Protein AF-A0A9D1U9L1-F1 (afdb_monomer)

Solvent-accessible surface area (backbone atoms only — not comparable to full-atom values): 10146 Å² total; per-residue (Å²): 138,82,84,81,80,79,80,79,79,72,84,77,74,94,65,61,95,95,60,78,94,85,79,90,82,90,79,92,78,93,72,84,76,50,74,68,56,51,50,52,55,50,48,56,50,50,54,50,52,54,50,50,53,54,51,51,54,53,50,52,52,51,50,54,50,53,50,51,54,49,55,51,51,50,52,50,51,52,52,51,50,47,46,61,72,67,71,62,77,95,72,94,72,67,57,42,81,43,81,41,73,93,78,44,27,38,36,31,26,33,67,53,91,89,48,48,78,75,48,76,45,76,49,51,81,70,70,67,50,72,58,93,83,60,76,77,77,77,73,81,76,80,78,78,86,80,82,81,81,82,88,86,138

Sequence (153 aa):
MSQEIAVITAHARPIGPNMTYVREETILVSEPLTDAERLEYGQEMADSLAKIEEYEDALDAERKRYKRLIEEQEKIAQSAAKLYRDGKAEREVHCDLIKDWDKCEMVWIEAEPPYREVLRRPMTAEERQGSFLEKPLAAPAADDVIDVDAEEQ

Foldseek 3Di:
DDDDDPPDPDPDDDDDPPDDDDDDDDDDDDDDDDPVVVVVVVVVVVVVVVVVVVVVVVVVVVVVVVVVVVVVVVVVVVVVVVCVVVVDDDDDAQWDWDQPLVQQKIWTFRPDPPGHTDDIDHHDPVRNPDDPPPDDPDDPDPPDDDDDDDDDD

Organism: NCBI:txid2838482

Nearest PDB structures (foldseek):
  6fx1-assembly2_E  TM=6.622E-01  e=5.948E-01  Pholiota squarrosa
  6fx2-assembly2_B  TM=6.409E-01  e=7.713E-01  Pholiota squarrosa

Secondary structure (DSSP, 8-state):
-PPP------------TT-------------PPPHHHHHHHHHHHHHHHHHHHHHHHHHHHHHHHHHHHHHHHHHHHHHHHHHHHH--------EEEEEETTTTEEEEEESSTT--EEEEEEPPTTTTS--TTSPPPPPPP------------

Mean predicted aligned error: 16.76 Å

Structure (mmCIF, N/CA/C/O backbone):
data_AF-A0A9D1U9L1-F1
#
_entry.id   AF-A0A9D1U9L1-F1
#
loop_
_atom_site.group_PDB
_atom_site.id
_atom_site.type_symbol
_atom_site.label_atom_id
_atom_site.label_alt_id
_atom_site.label_comp_id
_atom_site.label_asym_id
_atom_site.label_entity_id
_atom_site.label_seq_id
_atom_site.pdbx_PDB_ins_code
_atom_site.Cartn_x
_atom_site.Cartn_y
_atom_site.Cartn_z
_atom_site.occupancy
_atom_site.B_iso_or_equiv
_atom_site.auth_seq_id
_atom_site.auth_comp_id
_atom_site.auth_asym_id
_atom_site.auth_atom_id
_atom_site.pdbx_PDB_model_num
ATOM 1 N N . MET A 1 1 ? -87.591 14.344 35.918 1.00 39.75 1 MET A N 1
ATOM 2 C CA . MET A 1 1 ? -86.286 13.861 35.426 1.00 39.75 1 MET A CA 1
ATOM 3 C C . MET A 1 1 ? -85.228 14.401 36.367 1.00 39.75 1 MET A C 1
ATOM 5 O O . MET A 1 1 ? -84.888 15.570 36.263 1.00 39.75 1 MET A O 1
ATOM 9 N N . SER A 1 2 ? -84.818 13.600 37.346 1.00 46.47 2 SER A N 1
ATOM 10 C CA . SER A 1 2 ? -83.819 13.994 38.343 1.00 46.47 2 SER A CA 1
ATOM 11 C C . SER A 1 2 ? -82.478 13.423 37.904 1.00 46.47 2 SER A C 1
ATOM 13 O O . SER A 1 2 ? -82.367 12.215 37.721 1.00 46.47 2 SER A O 1
ATOM 15 N N . GLN A 1 3 ? -81.507 14.295 37.645 1.00 47.88 3 GLN A N 1
ATOM 16 C CA . GLN A 1 3 ? -80.155 13.903 37.257 1.00 47.88 3 GLN A CA 1
ATOM 17 C C . GLN A 1 3 ? -79.400 13.422 38.500 1.00 47.88 3 GLN A C 1
ATOM 19 O O . GLN A 1 3 ? -79.263 14.164 39.471 1.00 47.88 3 GLN A O 1
ATOM 24 N N . GLU A 1 4 ? -78.930 12.178 38.467 1.00 49.94 4 GLU A N 1
ATOM 25 C CA . GLU A 1 4 ? -77.965 11.655 39.429 1.00 49.94 4 GLU A CA 1
ATOM 26 C C . GLU A 1 4 ? -76.601 12.298 39.162 1.00 49.94 4 GLU A C 1
ATOM 28 O O . GLU A 1 4 ? -76.038 12.184 38.072 1.00 49.94 4 GLU A O 1
ATOM 33 N N . ILE A 1 5 ? -76.068 13.002 40.159 1.00 48.06 5 ILE A N 1
ATOM 34 C CA . ILE A 1 5 ? -74.706 13.529 40.123 1.00 48.06 5 ILE A CA 1
ATOM 35 C C . ILE A 1 5 ? -73.783 12.379 40.527 1.00 48.06 5 ILE A C 1
ATOM 37 O O . ILE A 1 5 ? -73.676 12.038 41.705 1.00 48.06 5 ILE A O 1
ATOM 41 N N . ALA A 1 6 ? -73.128 11.765 39.543 1.00 49.69 6 ALA A N 1
ATOM 42 C CA . ALA A 1 6 ? -72.064 10.803 39.788 1.00 49.69 6 ALA A CA 1
ATOM 43 C C . ALA A 1 6 ? -70.869 11.529 40.425 1.00 49.69 6 ALA A C 1
ATOM 45 O O . ALA A 1 6 ? -70.191 12.334 39.783 1.00 49.69 6 ALA A O 1
ATOM 46 N N . VAL A 1 7 ? -70.618 11.254 41.704 1.00 48.12 7 VAL A N 1
ATOM 47 C CA . VAL A 1 7 ? -69.403 11.692 42.394 1.00 48.12 7 VAL A CA 1
ATOM 48 C C . VAL A 1 7 ? -68.245 10.867 41.841 1.00 48.12 7 VAL A C 1
ATOM 50 O O . VAL A 1 7 ? -68.067 9.703 42.189 1.00 48.12 7 VAL A O 1
ATOM 53 N N . ILE A 1 8 ? -67.471 11.465 40.938 1.00 49.31 8 ILE A N 1
ATOM 54 C CA . ILE A 1 8 ? -66.239 10.875 40.419 1.00 49.31 8 ILE A CA 1
ATOM 55 C C . ILE A 1 8 ? -65.215 10.918 41.558 1.00 49.31 8 ILE A C 1
ATOM 57 O O . ILE A 1 8 ? -64.705 11.981 41.910 1.00 49.31 8 ILE A O 1
ATOM 61 N N . THR A 1 9 ? -64.939 9.766 42.169 1.00 44.38 9 THR A N 1
ATOM 62 C CA . THR A 1 9 ? -63.874 9.609 43.164 1.00 44.38 9 THR A CA 1
ATOM 63 C C . THR A 1 9 ? -62.522 9.871 42.498 1.00 44.38 9 THR A C 1
ATOM 65 O O . THR A 1 9 ? -61.931 8.997 41.860 1.00 44.38 9 THR A O 1
ATOM 68 N N . ALA A 1 10 ? -62.027 11.101 42.629 1.00 53.12 10 ALA A N 1
ATOM 69 C CA . ALA A 1 10 ? -60.649 11.434 42.314 1.00 53.12 10 ALA A CA 1
ATOM 70 C C . ALA A 1 10 ? -59.735 10.605 43.229 1.00 53.12 10 ALA A C 1
ATOM 72 O O . ALA A 1 10 ? -59.856 10.656 44.453 1.00 53.12 10 ALA A O 1
ATOM 73 N N . HIS A 1 11 ? -58.850 9.808 42.633 1.00 56.31 11 HIS A N 1
ATOM 74 C CA . HIS A 1 11 ? -57.869 9.008 43.356 1.00 56.31 11 HIS A CA 1
ATOM 75 C C . HIS A 1 11 ? -56.908 9.957 44.084 1.00 56.31 11 HIS A C 1
ATOM 77 O O . HIS A 1 11 ? -55.994 10.517 43.477 1.00 56.31 11 HIS A O 1
ATOM 83 N N . ALA A 1 12 ? -57.138 10.190 45.376 1.00 60.69 12 ALA A N 1
ATOM 84 C CA . ALA A 1 12 ? -56.259 11.009 46.197 1.00 60.69 12 ALA A CA 1
ATOM 85 C C . ALA A 1 12 ? -54.895 10.311 46.309 1.00 60.69 12 ALA A C 1
ATOM 87 O O . ALA A 1 12 ? -54.796 9.226 46.885 1.00 60.69 12 ALA A O 1
ATOM 88 N N . ARG A 1 13 ? -53.840 10.910 45.735 1.00 66.75 13 ARG A N 1
ATOM 89 C CA . ARG A 1 13 ? -52.467 10.426 45.945 1.00 66.75 13 ARG A CA 1
ATOM 90 C C . ARG A 1 13 ? -52.165 10.510 47.450 1.00 66.75 13 ARG A C 1
ATOM 92 O O . ARG A 1 13 ? -52.486 11.538 48.051 1.00 66.75 13 ARG A O 1
ATOM 99 N N . PRO A 1 14 ? -51.577 9.476 48.076 1.00 70.81 14 PRO A N 1
ATOM 100 C CA . PRO A 1 14 ? -51.164 9.566 49.468 1.00 70.81 14 PRO A CA 1
ATOM 101 C C . PRO A 1 14 ? -50.051 10.613 49.567 1.00 70.81 14 PRO A C 1
ATOM 103 O O . PRO A 1 14 ? -48.955 10.432 49.043 1.00 70.81 14 PRO A O 1
ATOM 106 N N . ILE A 1 15 ? -50.371 11.746 50.185 1.00 76.00 15 ILE A N 1
ATOM 107 C CA . ILE A 1 15 ? -49.488 12.897 50.354 1.00 76.00 15 ILE A CA 1
ATOM 108 C C . ILE A 1 15 ? -49.247 13.052 51.863 1.00 76.00 15 ILE A C 1
ATOM 110 O O . ILE A 1 15 ? -50.193 12.978 52.647 1.00 76.00 15 ILE A O 1
ATOM 114 N N . GLY A 1 16 ? -47.983 13.186 52.280 1.00 81.19 16 GLY A N 1
ATOM 115 C CA . GLY A 1 16 ? -47.610 13.265 53.698 1.00 81.19 16 GLY A CA 1
ATOM 116 C C . GLY A 1 16 ? -48.199 14.491 54.417 1.00 81.19 16 GLY A C 1
ATOM 117 O O . GLY A 1 16 ? -48.632 15.443 53.760 1.00 81.19 16 GLY A O 1
ATOM 118 N N . PRO A 1 17 ? -48.216 14.512 55.766 1.00 78.44 17 PRO A N 1
ATOM 119 C CA . PRO A 1 17 ? -48.664 15.688 56.509 1.00 78.44 17 PRO A CA 1
ATOM 120 C C . PRO A 1 17 ? -47.812 16.907 56.112 1.00 78.44 17 PRO A C 1
ATOM 122 O O . PRO A 1 17 ? -46.586 16.832 56.122 1.00 78.44 17 PRO A O 1
ATOM 125 N N . ASN A 1 18 ? -48.471 18.020 55.765 1.00 80.25 18 ASN A N 1
ATOM 126 C CA . ASN A 1 18 ? -47.893 19.274 55.239 1.00 80.25 18 ASN A CA 1
ATOM 127 C C . ASN A 1 18 ? -47.416 19.269 53.775 1.00 80.25 18 ASN A C 1
ATOM 129 O O . ASN A 1 18 ? -46.587 20.097 53.399 1.00 80.25 18 ASN A O 1
ATOM 133 N N . MET A 1 19 ? -47.944 18.392 52.927 1.00 82.31 19 MET A N 1
ATOM 134 C CA . MET A 1 19 ? -47.676 18.433 51.489 1.00 82.31 19 MET A CA 1
ATOM 135 C C . MET A 1 19 ? -48.968 18.699 50.699 1.00 82.31 19 MET A C 1
ATOM 137 O O . MET A 1 19 ? -50.039 18.207 51.050 1.00 82.31 19 MET A O 1
ATOM 141 N N . THR A 1 20 ? -48.858 19.467 49.612 1.00 82.75 20 THR A N 1
ATOM 142 C CA . THR A 1 20 ? -49.972 19.798 48.707 1.00 82.75 20 THR A CA 1
ATOM 143 C C . THR A 1 20 ? -49.561 19.459 47.282 1.00 82.75 20 THR A C 1
ATOM 145 O O . THR A 1 20 ? -48.498 19.875 46.824 1.00 82.75 20 THR A O 1
ATOM 148 N N . TYR A 1 21 ? -50.391 18.699 46.571 1.00 84.75 21 TYR A N 1
ATOM 149 C CA . TYR A 1 21 ? -50.171 18.418 45.154 1.00 84.75 21 TYR A CA 1
ATOM 150 C C . TYR A 1 21 ? -50.309 19.702 44.324 1.00 84.75 21 TYR A C 1
ATOM 152 O O . TYR A 1 21 ? -51.300 20.415 44.465 1.00 84.75 21 TYR A O 1
ATOM 160 N N . VAL A 1 22 ? -49.326 19.980 43.461 1.00 86.94 22 VAL A N 1
ATOM 161 C CA . VAL A 1 22 ? -49.317 21.165 42.582 1.00 86.94 22 VAL A CA 1
ATOM 162 C C . VAL A 1 22 ? -49.606 20.768 41.135 1.00 86.94 22 VAL A C 1
ATOM 164 O O . VAL A 1 22 ? -50.611 21.188 40.570 1.00 86.94 22 VAL A O 1
ATOM 167 N N . ARG A 1 23 ? -48.732 19.957 40.531 1.00 87.31 23 ARG A N 1
ATOM 168 C CA . ARG A 1 23 ? -48.882 19.412 39.176 1.00 87.31 23 ARG A CA 1
ATOM 169 C C . ARG A 1 23 ? -47.981 18.196 38.995 1.00 87.31 23 ARG A C 1
ATOM 171 O O . ARG A 1 23 ? -47.084 17.959 39.799 1.00 87.31 23 ARG A O 1
ATOM 178 N N . GLU A 1 24 ? -48.209 17.456 37.923 1.00 89.31 24 GLU A N 1
ATOM 179 C CA . GLU A 1 24 ? -47.288 16.429 37.444 1.00 89.31 24 GLU A CA 1
ATOM 180 C C . GLU A 1 24 ? -46.277 17.048 36.474 1.00 89.31 24 GLU A C 1
ATOM 182 O O . GLU A 1 24 ? -46.641 17.876 35.638 1.00 89.31 24 GLU A O 1
ATOM 187 N N . GLU A 1 25 ? -45.005 16.691 36.620 1.00 91.69 25 GLU A N 1
ATOM 188 C CA . GLU A 1 25 ? -43.909 17.199 35.797 1.00 91.69 25 GLU A CA 1
ATOM 189 C C . GLU A 1 25 ? -42.871 16.094 35.600 1.00 91.69 25 GLU A C 1
ATOM 191 O O . GLU A 1 25 ? -42.630 15.286 36.498 1.00 91.69 25 GLU A O 1
ATOM 196 N N . THR A 1 26 ? -42.267 16.054 34.414 1.00 93.12 26 THR A N 1
ATOM 197 C CA . THR A 1 26 ? -41.151 15.162 34.106 1.00 93.12 26 THR A CA 1
ATOM 198 C C . THR A 1 26 ? -39.859 15.947 34.234 1.00 93.12 26 THR A C 1
ATOM 200 O O . THR A 1 26 ? -39.683 16.974 33.583 1.00 93.12 26 THR A O 1
ATOM 203 N N . ILE A 1 27 ? -38.955 15.447 35.066 1.00 92.12 27 ILE A N 1
ATOM 204 C CA . ILE A 1 27 ? -37.617 16.001 35.250 1.00 92.12 27 ILE A CA 1
ATOM 205 C C . ILE A 1 27 ? -36.583 14.933 34.897 1.00 92.12 27 ILE A C 1
ATOM 207 O O . ILE A 1 27 ? -36.867 13.739 34.982 1.00 92.12 27 ILE A O 1
ATOM 211 N N . LEU A 1 28 ? -35.383 15.358 34.512 1.00 92.31 28 LEU A N 1
ATOM 212 C CA . LEU A 1 28 ? -34.246 14.458 34.349 1.00 92.31 28 LEU A CA 1
ATOM 213 C C . LEU A 1 28 ? -33.514 14.344 35.683 1.00 92.31 28 LEU A C 1
ATOM 215 O O . LEU A 1 28 ? -33.174 15.358 36.294 1.00 92.31 28 LEU A O 1
ATOM 219 N N . VAL A 1 29 ? -33.268 13.113 36.119 1.00 92.12 29 VAL A N 1
ATOM 220 C CA . VAL A 1 29 ? -32.556 12.813 37.361 1.00 92.12 29 VAL A CA 1
ATOM 221 C C . VAL A 1 29 ? -31.368 11.921 37.026 1.00 92.12 29 VAL A C 1
ATOM 223 O O . VAL A 1 29 ? -31.491 10.988 36.238 1.00 92.12 29 VAL A O 1
ATOM 226 N N . SER A 1 30 ? -30.205 12.228 37.597 1.00 92.88 30 SER A N 1
ATOM 227 C CA . SER A 1 30 ? -29.023 11.374 37.504 1.00 92.88 30 SER A CA 1
ATOM 228 C C . SER A 1 30 ? -29.069 10.327 38.613 1.00 92.88 30 SER A C 1
ATOM 230 O O . SER A 1 30 ? -28.839 10.653 39.781 1.00 92.88 30 SER A O 1
ATOM 232 N N . GLU A 1 31 ? -29.352 9.084 38.253 1.00 94.12 31 GLU A N 1
ATOM 233 C CA . GLU A 1 31 ? -29.353 7.953 39.179 1.00 94.12 31 GLU A CA 1
ATOM 234 C C . GLU A 1 31 ? -28.114 7.075 38.956 1.00 94.12 31 GLU A C 1
ATOM 236 O O . GLU A 1 31 ? -27.568 7.034 37.848 1.00 94.12 31 GLU A O 1
ATOM 241 N N . PRO A 1 32 ? -27.604 6.405 40.005 1.00 93.75 32 PRO A N 1
ATOM 242 C CA . PRO A 1 32 ? -26.522 5.454 39.830 1.00 93.75 32 PRO A CA 1
ATOM 243 C C . PRO A 1 32 ? -27.009 4.268 38.998 1.00 93.75 32 PRO A C 1
ATOM 245 O O . PRO A 1 32 ? -28.080 3.724 39.252 1.00 93.75 32 PRO A O 1
ATOM 248 N N . LEU A 1 33 ? -26.173 3.834 38.057 1.00 93.81 33 LEU A N 1
ATOM 249 C CA . LEU A 1 33 ? -26.413 2.613 37.297 1.00 93.81 33 LEU A CA 1
ATOM 250 C C . LEU A 1 33 ? -26.571 1.416 38.233 1.00 93.81 33 LEU A C 1
ATOM 252 O O . LEU A 1 33 ? -25.784 1.234 39.173 1.00 93.81 33 LEU A O 1
ATOM 256 N N . THR A 1 34 ? -27.552 0.584 37.919 1.00 96.00 34 THR A N 1
ATOM 257 C CA . THR A 1 34 ? -27.704 -0.738 38.512 1.00 96.00 34 THR A CA 1
ATOM 258 C C . THR A 1 34 ? -26.561 -1.652 38.071 1.00 96.00 34 THR A C 1
ATOM 260 O O . THR A 1 34 ? -25.896 -1.423 37.058 1.00 96.00 34 THR A O 1
ATOM 263 N N . ASP A 1 35 ? -26.320 -2.724 38.824 1.00 95.94 35 ASP A N 1
ATOM 264 C CA . ASP A 1 35 ? -25.248 -3.667 38.487 1.00 95.94 35 ASP A CA 1
ATOM 265 C C . ASP A 1 35 ? -25.495 -4.385 37.149 1.00 95.94 35 ASP A C 1
ATOM 267 O O . ASP A 1 35 ? -24.540 -4.704 36.443 1.00 95.94 35 ASP A O 1
ATOM 271 N N . ALA A 1 36 ? -26.763 -4.579 36.764 1.00 96.19 36 ALA A N 1
ATOM 272 C CA . ALA A 1 36 ? -27.130 -5.143 35.467 1.00 96.19 36 ALA A CA 1
ATOM 273 C C . ALA A 1 36 ? -26.771 -4.196 34.310 1.00 96.19 36 ALA A C 1
ATOM 275 O O . ALA A 1 36 ? -26.116 -4.618 33.361 1.00 96.19 36 ALA A O 1
ATOM 276 N N . GLU A 1 37 ? -27.118 -2.910 34.422 1.00 97.06 37 GLU A N 1
ATOM 277 C CA . GLU A 1 37 ? -26.782 -1.907 33.402 1.00 97.06 37 GLU A CA 1
ATOM 278 C C . GLU A 1 37 ? -25.268 -1.715 33.286 1.00 97.06 37 GLU A C 1
ATOM 280 O O . GLU A 1 37 ? -24.730 -1.618 32.188 1.00 97.06 37 GLU A O 1
ATOM 285 N N . ARG A 1 38 ? -24.541 -1.713 34.413 1.00 96.06 38 ARG A N 1
ATOM 286 C CA . ARG A 1 38 ? -23.070 -1.655 34.390 1.00 96.06 38 ARG A CA 1
ATOM 287 C C . ARG A 1 38 ? -22.456 -2.825 33.634 1.00 96.06 38 ARG A C 1
ATOM 289 O O . ARG A 1 38 ? -21.463 -2.625 32.939 1.00 96.06 38 ARG A O 1
ATOM 296 N N . LEU A 1 39 ? -23.009 -4.026 33.795 1.00 97.25 39 LEU A N 1
ATOM 297 C CA . LEU A 1 39 ? -22.527 -5.208 33.092 1.00 97.25 39 LEU A CA 1
ATOM 298 C C . LEU A 1 39 ? -22.792 -5.101 31.588 1.00 97.25 39 LEU A C 1
ATOM 300 O O . LEU A 1 39 ? -21.892 -5.374 30.801 1.00 97.25 39 LEU A O 1
ATOM 304 N N . GLU A 1 40 ? -23.992 -4.674 31.200 1.00 97.56 40 GLU A N 1
ATOM 305 C CA . GLU A 1 40 ? -24.371 -4.497 29.795 1.00 97.56 40 GLU A CA 1
ATOM 306 C C . GLU A 1 40 ? -23.485 -3.457 29.100 1.00 97.56 40 GLU A C 1
ATOM 308 O O . GLU A 1 40 ? -22.836 -3.773 28.104 1.00 97.56 40 GLU A O 1
ATOM 313 N N . TYR A 1 41 ? -23.350 -2.263 29.683 1.00 97.25 41 TYR A N 1
ATOM 314 C CA . TYR A 1 41 ? -22.471 -1.225 29.138 1.00 97.25 41 TYR A CA 1
ATOM 315 C C . TYR A 1 41 ? -20.997 -1.641 29.154 1.00 97.25 41 TYR A C 1
ATOM 317 O O . TYR A 1 41 ? -20.235 -1.283 28.257 1.00 97.25 41 TYR A O 1
ATOM 325 N N . GLY A 1 42 ? -20.579 -2.415 30.159 1.00 97.88 42 GLY A N 1
ATOM 326 C CA . GLY A 1 42 ? -19.237 -2.988 30.210 1.00 97.88 42 GLY A CA 1
ATOM 327 C C . GLY A 1 42 ? -18.977 -3.958 29.057 1.00 97.88 42 GLY A C 1
ATOM 328 O O . GLY A 1 42 ? -17.900 -3.917 28.462 1.00 97.88 42 GLY A O 1
ATOM 329 N N . GLN A 1 43 ? -19.963 -4.788 28.713 1.00 98.06 43 GLN A N 1
ATOM 330 C CA . GLN A 1 43 ? -19.877 -5.715 27.589 1.00 98.06 43 GLN A CA 1
ATOM 331 C C . GLN A 1 43 ? -19.868 -4.973 26.250 1.00 98.06 43 GLN A C 1
ATOM 333 O O . GLN A 1 43 ? -18.993 -5.225 25.428 1.00 98.06 43 GLN A O 1
ATOM 338 N N . GLU A 1 44 ? -20.769 -4.008 26.058 1.00 98.25 44 GLU A N 1
ATOM 339 C CA . GLU A 1 44 ? -20.818 -3.191 24.838 1.00 98.25 44 GLU A CA 1
ATOM 340 C C . GLU A 1 44 ? -19.499 -2.436 24.611 1.00 98.25 44 GLU A C 1
ATOM 342 O O . GLU A 1 44 ? -18.987 -2.367 23.489 1.00 98.25 44 GLU A O 1
ATOM 347 N N . MET A 1 45 ? -18.899 -1.920 25.689 1.00 98.25 45 MET A N 1
ATOM 348 C CA . MET A 1 45 ? -17.581 -1.296 25.643 1.00 98.25 45 MET A CA 1
ATOM 349 C C . MET A 1 45 ? -16.497 -2.299 25.234 1.00 98.25 45 MET A C 1
ATOM 351 O O . MET A 1 45 ? -15.675 -1.982 24.376 1.00 98.25 45 MET A O 1
ATOM 355 N N . ALA A 1 46 ? -16.486 -3.497 25.824 1.00 98.38 46 ALA A N 1
ATOM 356 C CA . ALA A 1 46 ? -15.506 -4.529 25.495 1.00 98.38 46 ALA A CA 1
ATOM 357 C C . ALA A 1 46 ? -15.608 -4.965 24.024 1.00 98.38 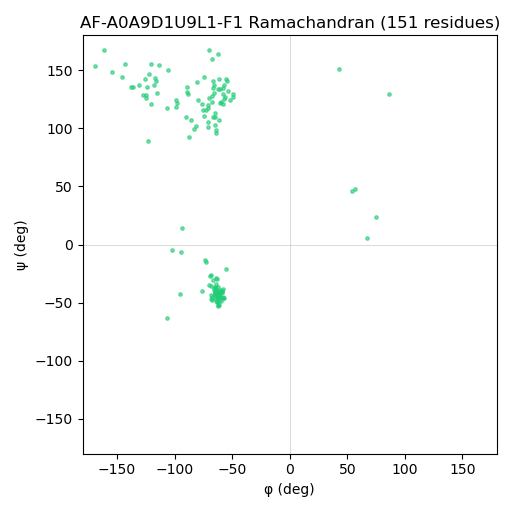46 ALA A C 1
ATOM 359 O O . ALA A 1 46 ? -14.593 -5.017 23.328 1.00 98.38 46 ALA A O 1
ATOM 360 N N . ASP A 1 47 ? -16.825 -5.196 23.532 1.00 98.44 47 ASP A N 1
ATOM 361 C CA . ASP A 1 47 ? -17.081 -5.585 22.143 1.00 98.44 47 ASP A CA 1
ATOM 362 C C . ASP A 1 47 ? -16.668 -4.474 21.167 1.00 98.44 47 ASP A C 1
ATOM 364 O O . ASP A 1 47 ? -16.049 -4.733 20.131 1.00 98.44 47 ASP A O 1
ATOM 368 N N . SER A 1 48 ? -16.945 -3.216 21.522 1.00 98.38 48 SER A N 1
ATOM 369 C CA . SER A 1 48 ? -16.538 -2.055 20.726 1.00 98.38 48 SER A CA 1
ATOM 370 C C . SER A 1 48 ? -15.017 -1.920 20.646 1.00 98.38 48 SER A C 1
ATOM 372 O O . SER A 1 48 ? -14.482 -1.670 19.567 1.00 98.38 48 SER A O 1
ATOM 374 N N . LEU A 1 49 ? -14.308 -2.114 21.762 1.00 98.50 49 LEU A N 1
ATOM 375 C CA . LEU A 1 49 ? -12.844 -2.070 21.797 1.00 98.50 49 LEU A CA 1
ATOM 376 C C . LEU A 1 49 ? -12.223 -3.204 20.974 1.00 98.50 49 LEU A C 1
ATOM 378 O O . LEU A 1 49 ? -11.302 -2.950 20.201 1.00 98.50 49 LEU A O 1
ATOM 382 N N . ALA A 1 50 ? -12.769 -4.418 21.065 1.00 98.56 50 ALA A N 1
ATOM 383 C CA . ALA A 1 50 ? -12.333 -5.537 20.233 1.00 98.56 50 ALA A CA 1
ATOM 384 C C . ALA A 1 50 ? -12.539 -5.247 18.736 1.00 98.56 50 ALA A C 1
ATOM 386 O O . ALA A 1 50 ? -11.684 -5.556 17.907 1.00 98.56 50 ALA A O 1
ATOM 387 N N . LYS A 1 51 ? -13.654 -4.598 18.374 1.00 98.44 51 LYS A N 1
ATOM 388 C CA . LYS A 1 51 ? -13.907 -4.214 16.981 1.00 98.44 51 LYS A CA 1
ATOM 389 C C . LYS A 1 51 ? -12.961 -3.117 16.492 1.00 98.44 51 LYS A C 1
ATOM 391 O O . LYS A 1 51 ? -12.569 -3.138 15.326 1.00 98.44 51 LYS A O 1
ATOM 396 N N . ILE A 1 52 ? -12.591 -2.174 17.360 1.00 98.31 52 ILE A N 1
ATOM 397 C CA . ILE A 1 52 ? -11.580 -1.156 17.048 1.00 98.31 52 ILE A CA 1
ATOM 398 C C . ILE A 1 52 ? -10.246 -1.830 16.716 1.00 98.31 52 ILE A C 1
ATOM 400 O O . ILE A 1 52 ? -9.686 -1.530 15.665 1.00 98.31 52 ILE A O 1
ATOM 404 N N . GLU A 1 53 ? -9.792 -2.775 17.540 1.00 98.44 53 GLU A N 1
ATOM 405 C CA . GLU A 1 53 ? -8.544 -3.517 17.308 1.00 98.44 53 GLU A CA 1
ATOM 406 C C . GLU A 1 53 ? -8.562 -4.256 15.956 1.00 98.44 53 GLU A C 1
ATOM 408 O O . GLU A 1 53 ? -7.639 -4.116 15.153 1.00 98.44 53 GLU A O 1
ATOM 413 N N . GLU A 1 54 ? -9.663 -4.942 15.626 1.00 98.44 54 GLU A N 1
ATOM 414 C CA . GLU A 1 54 ? -9.822 -5.610 14.324 1.00 98.44 54 GLU A CA 1
ATOM 415 C C . GLU A 1 54 ? -9.714 -4.628 13.140 1.00 98.44 54 GLU A C 1
ATOM 417 O O . GLU A 1 54 ? -9.099 -4.932 12.112 1.00 98.44 54 GLU A O 1
ATOM 422 N N . TYR A 1 55 ? -10.304 -3.435 13.263 1.00 98.50 55 TYR A N 1
ATOM 423 C CA . TYR A 1 55 ? -10.211 -2.409 12.225 1.00 98.50 55 TYR A CA 1
ATOM 424 C C . TYR A 1 55 ? -8.811 -1.803 12.112 1.00 98.50 55 TYR A C 1
ATOM 426 O O . TYR A 1 55 ? -8.385 -1.477 11.001 1.00 98.50 55 TYR A O 1
ATOM 434 N N . GLU A 1 56 ? -8.088 -1.660 13.220 1.00 98.50 56 GLU A N 1
ATOM 435 C CA . GLU A 1 56 ? -6.702 -1.191 13.216 1.00 98.50 56 GLU A CA 1
ATOM 436 C C . GLU A 1 56 ? -5.775 -2.187 12.509 1.00 98.50 56 GLU A C 1
ATOM 438 O O . GLU A 1 56 ? -4.984 -1.778 11.651 1.00 98.50 56 GLU A O 1
ATOM 443 N N . ASP A 1 57 ? -5.939 -3.485 12.767 1.00 98.50 57 ASP A N 1
ATOM 444 C CA . ASP A 1 57 ? -5.195 -4.550 12.089 1.00 98.50 57 ASP A CA 1
ATOM 445 C C . ASP A 1 57 ? -5.480 -4.587 10.581 1.00 98.50 57 ASP A C 1
ATOM 447 O O . ASP A 1 57 ? -4.559 -4.656 9.756 1.00 98.50 57 ASP A O 1
ATOM 451 N N . ALA A 1 58 ? -6.755 -4.491 10.191 1.00 98.31 58 ALA A N 1
ATOM 452 C CA . ALA A 1 58 ? -7.147 -4.434 8.784 1.00 98.31 58 ALA A CA 1
ATOM 453 C C . ALA A 1 58 ? -6.570 -3.192 8.081 1.00 98.31 58 ALA A C 1
ATOM 455 O O . ALA A 1 58 ? -6.086 -3.271 6.946 1.00 98.31 58 ALA A O 1
ATOM 456 N N . LEU A 1 59 ? -6.574 -2.044 8.764 1.00 98.38 59 LEU A N 1
ATOM 457 C CA . LEU A 1 59 ? -5.997 -0.807 8.251 1.00 98.38 59 LEU A CA 1
ATOM 458 C C . LEU A 1 59 ? -4.479 -0.922 8.069 1.00 98.38 59 LEU A C 1
ATOM 460 O O . LEU A 1 59 ? -3.947 -0.455 7.058 1.00 98.38 59 LEU A O 1
ATOM 464 N N . ASP A 1 60 ? -3.769 -1.542 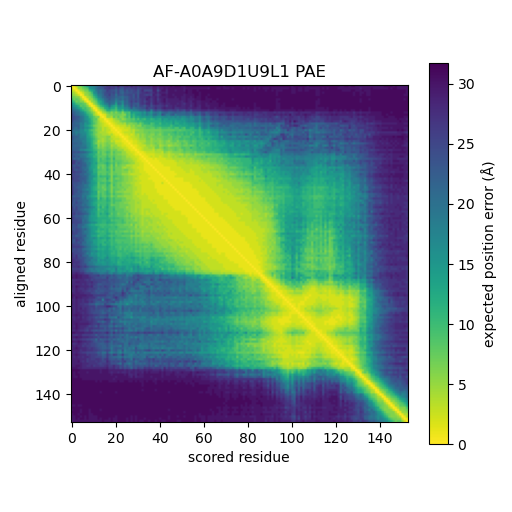9.011 1.00 98.31 60 ASP A N 1
ATOM 465 C CA . ASP A 1 60 ? -2.329 -1.777 8.894 1.00 98.31 60 ASP A CA 1
ATOM 466 C C . ASP A 1 60 ? -1.995 -2.741 7.743 1.00 98.31 60 ASP A C 1
ATOM 468 O O . ASP A 1 60 ? -1.059 -2.499 6.970 1.00 98.31 60 ASP A O 1
ATOM 472 N N . ALA A 1 61 ? -2.805 -3.784 7.549 1.00 98.25 61 ALA A N 1
ATOM 473 C CA . ALA A 1 61 ? -2.669 -4.701 6.422 1.00 98.25 61 ALA A CA 1
ATOM 474 C C . ALA A 1 61 ? -2.827 -3.984 5.067 1.00 98.25 61 ALA A C 1
ATOM 476 O O . ALA A 1 61 ? -1.976 -4.140 4.183 1.00 98.25 61 ALA A O 1
ATOM 477 N N . GLU A 1 62 ? -3.854 -3.142 4.909 1.00 98.38 62 GLU A N 1
ATOM 478 C CA . GLU A 1 62 ? -4.046 -2.356 3.683 1.00 98.38 62 GLU A CA 1
ATOM 479 C C . GLU A 1 62 ? -2.921 -1.334 3.477 1.00 98.38 62 GLU A C 1
ATOM 481 O O . GLU A 1 62 ? -2.393 -1.208 2.369 1.00 98.38 62 GLU A O 1
ATOM 486 N N . ARG A 1 63 ? -2.464 -0.653 4.535 1.00 98.50 63 ARG A N 1
ATOM 487 C CA . ARG A 1 63 ? -1.306 0.256 4.456 1.00 98.50 63 ARG A CA 1
ATOM 488 C C . ARG A 1 63 ? -0.058 -0.469 3.959 1.00 98.50 63 ARG A C 1
ATOM 490 O O . ARG A 1 63 ? 0.620 0.028 3.058 1.00 98.50 63 ARG A O 1
ATOM 497 N N . LYS A 1 64 ? 0.234 -1.658 4.495 1.00 98.50 64 LYS A N 1
ATOM 498 C CA . LYS A 1 64 ? 1.349 -2.505 4.040 1.00 98.50 64 LYS A CA 1
ATOM 499 C C . LYS A 1 64 ? 1.188 -2.918 2.578 1.00 98.50 64 LYS A C 1
ATOM 501 O O . LYS A 1 64 ? 2.167 -2.892 1.833 1.00 98.50 64 LYS A O 1
ATOM 506 N N . ARG A 1 65 ? -0.026 -3.275 2.152 1.00 98.44 65 ARG A N 1
ATOM 507 C CA . ARG A 1 65 ? -0.327 -3.639 0.761 1.00 98.44 65 ARG A CA 1
ATOM 508 C C . ARG A 1 65 ? -0.069 -2.476 -0.196 1.00 98.44 65 ARG A C 1
ATOM 510 O O . ARG A 1 65 ? 0.684 -2.646 -1.153 1.00 98.44 65 ARG A O 1
ATOM 517 N N . TYR A 1 66 ? -0.634 -1.300 0.073 1.00 98.44 66 TYR A N 1
ATOM 518 C CA . TYR A 1 66 ? -0.432 -0.127 -0.780 1.00 98.44 66 TYR A CA 1
ATOM 519 C C . TYR A 1 66 ? 1.017 0.348 -0.785 1.00 98.44 66 TYR A C 1
ATOM 521 O O . TYR A 1 66 ? 1.524 0.711 -1.842 1.00 98.44 66 TYR A O 1
ATOM 529 N N . LYS A 1 67 ? 1.719 0.270 0.351 1.00 98.44 67 LYS A N 1
ATOM 530 C CA . LYS A 1 67 ? 3.153 0.568 0.405 1.00 98.44 67 LYS A CA 1
ATOM 531 C C . LYS A 1 67 ? 3.954 -0.306 -0.566 1.00 98.44 67 LYS A C 1
ATOM 533 O O . LYS A 1 67 ? 4.749 0.228 -1.330 1.00 98.44 67 LYS A O 1
ATOM 538 N N . ARG A 1 68 ? 3.699 -1.621 -0.600 1.00 98.38 68 ARG A N 1
ATOM 539 C CA . ARG A 1 68 ? 4.360 -2.536 -1.551 1.00 98.38 68 ARG A CA 1
ATOM 540 C C . ARG A 1 68 ? 4.049 -2.189 -3.007 1.00 98.38 68 ARG A C 1
ATOM 542 O O . ARG A 1 68 ? 4.951 -2.216 -3.835 1.00 98.38 68 ARG A O 1
ATOM 549 N N . LEU A 1 69 ? 2.795 -1.845 -3.313 1.00 98.38 69 LEU A N 1
ATOM 550 C CA . LEU A 1 69 ? 2.402 -1.428 -4.664 1.00 98.38 69 LEU A CA 1
ATOM 551 C C . LEU A 1 69 ? 3.125 -0.144 -5.091 1.00 98.38 69 LEU A C 1
ATOM 553 O O . LEU A 1 69 ? 3.574 -0.048 -6.228 1.00 98.38 69 LEU A O 1
ATOM 557 N N . ILE A 1 70 ? 3.272 0.827 -4.186 1.00 98.38 70 ILE A N 1
ATOM 558 C CA . ILE A 1 70 ? 4.019 2.063 -4.455 1.00 98.38 70 ILE A CA 1
ATOM 559 C C . ILE A 1 70 ? 5.494 1.747 -4.722 1.00 98.38 70 ILE A C 1
ATOM 561 O O . ILE A 1 70 ? 6.014 2.166 -5.751 1.00 98.38 70 ILE A O 1
ATOM 565 N N . GLU A 1 71 ? 6.143 0.961 -3.859 1.00 98.38 71 GLU A N 1
ATOM 566 C CA . GLU A 1 71 ? 7.550 0.561 -4.026 1.00 98.38 71 GLU A CA 1
ATOM 567 C C . GLU A 1 71 ? 7.790 -0.175 -5.361 1.00 98.38 71 GLU A C 1
ATOM 569 O O . GLU A 1 71 ? 8.802 0.036 -6.035 1.00 98.38 71 GLU A O 1
ATOM 574 N N . GLU A 1 72 ? 6.842 -1.013 -5.791 1.00 98.19 72 GLU A N 1
ATOM 575 C CA . GLU A 1 72 ? 6.889 -1.676 -7.097 1.00 98.19 72 GLU A CA 1
ATOM 576 C C . GLU A 1 72 ? 6.816 -0.668 -8.253 1.00 98.19 72 GLU A C 1
ATOM 578 O O . GLU A 1 72 ? 7.649 -0.70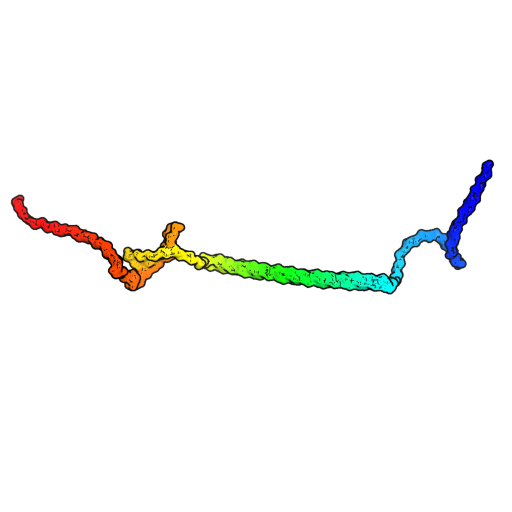7 -9.164 1.00 98.19 72 GLU A O 1
ATOM 583 N N . GLN A 1 73 ? 5.866 0.270 -8.206 1.00 98.06 73 GLN A N 1
ATOM 584 C CA . GLN A 1 73 ? 5.736 1.306 -9.233 1.00 98.06 73 GLN A CA 1
ATOM 585 C C . GLN A 1 73 ? 6.954 2.235 -9.271 1.00 98.06 73 GLN A C 1
ATOM 587 O O . GLN A 1 73 ? 7.413 2.597 -10.354 1.00 98.06 73 GLN A O 1
ATOM 592 N N . GLU A 1 74 ? 7.536 2.570 -8.120 1.00 98.19 74 GLU A N 1
ATOM 593 C CA . GLU A 1 74 ? 8.777 3.343 -8.043 1.00 98.19 74 GLU A CA 1
ATOM 594 C C . GLU A 1 74 ? 9.935 2.615 -8.727 1.00 98.19 74 GLU A C 1
ATOM 596 O O . GLU A 1 74 ? 10.684 3.227 -9.490 1.00 98.19 74 GLU A O 1
ATOM 601 N N . LYS A 1 75 ? 10.063 1.298 -8.532 1.00 98.00 75 LYS A N 1
ATOM 602 C CA . LYS A 1 75 ? 11.092 0.498 -9.206 1.00 98.00 75 LYS A CA 1
ATOM 603 C C . LYS A 1 75 ? 10.898 0.470 -10.725 1.00 98.00 75 LYS A C 1
ATOM 605 O O . LYS A 1 75 ? 11.877 0.579 -11.474 1.00 98.00 75 LYS A O 1
ATOM 610 N N . ILE A 1 76 ? 9.653 0.344 -11.189 1.00 97.06 76 ILE A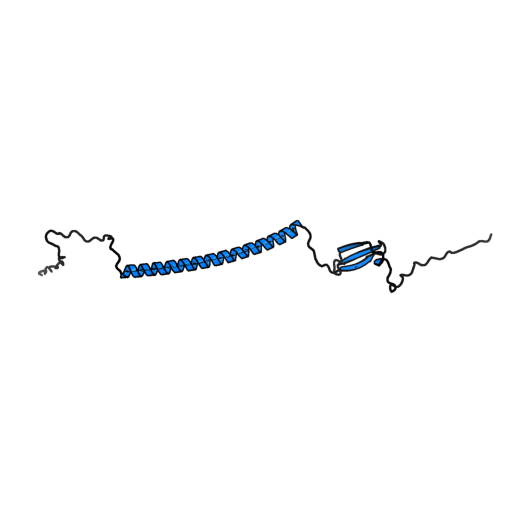 N 1
ATOM 611 C CA . ILE A 1 76 ? 9.315 0.404 -12.619 1.00 97.06 76 ILE A CA 1
ATOM 612 C C . ILE A 1 76 ? 9.684 1.781 -13.180 1.00 97.06 76 ILE A C 1
ATOM 614 O O . ILE A 1 76 ? 10.400 1.868 -14.180 1.00 97.06 76 ILE A O 1
ATOM 618 N N . ALA A 1 77 ? 9.273 2.853 -12.501 1.00 97.25 77 ALA A N 1
ATOM 619 C CA . ALA A 1 77 ? 9.570 4.223 -12.896 1.00 97.25 77 ALA A CA 1
ATOM 620 C C . ALA A 1 77 ? 11.081 4.498 -12.937 1.00 97.25 77 ALA A C 1
ATOM 622 O O . ALA A 1 77 ? 11.567 5.079 -13.904 1.00 97.25 77 ALA A O 1
ATOM 623 N N . GLN A 1 78 ? 11.848 4.036 -11.945 1.00 96.88 78 GLN A N 1
ATOM 624 C CA . GLN A 1 78 ? 13.310 4.164 -11.925 1.00 96.88 78 GLN A CA 1
ATOM 625 C C . GLN A 1 78 ? 13.970 3.425 -13.093 1.00 96.88 78 GLN A C 1
ATOM 627 O O . GLN A 1 78 ? 14.879 3.959 -13.731 1.00 96.88 78 GLN A O 1
ATOM 632 N N . SER A 1 79 ? 13.496 2.216 -13.400 1.00 93.50 79 SER A N 1
ATOM 633 C CA . SER A 1 79 ? 14.009 1.413 -14.514 1.00 93.50 79 SER A CA 1
ATOM 634 C C . SER A 1 79 ? 13.731 2.091 -15.859 1.00 93.50 79 SER A C 1
ATOM 636 O O . SER A 1 79 ? 14.635 2.236 -16.683 1.00 93.50 79 SER A O 1
ATOM 638 N N . ALA A 1 80 ? 12.508 2.587 -16.055 1.00 94.06 80 ALA A N 1
ATOM 639 C CA . ALA A 1 80 ? 12.130 3.350 -17.241 1.00 94.06 80 ALA A CA 1
ATOM 640 C C . ALA A 1 80 ? 12.913 4.669 -17.353 1.00 94.06 80 ALA A C 1
ATOM 642 O O . ALA A 1 80 ? 13.399 5.008 -18.430 1.00 94.06 80 ALA A O 1
ATOM 643 N N . ALA A 1 81 ? 13.103 5.388 -16.243 1.00 94.25 81 ALA A N 1
ATOM 644 C CA . ALA A 1 81 ? 13.883 6.622 -16.204 1.00 94.25 81 ALA A CA 1
ATOM 645 C C . ALA A 1 81 ? 15.354 6.390 -16.572 1.00 94.25 81 ALA A C 1
ATOM 647 O O . ALA A 1 81 ? 15.955 7.234 -17.239 1.00 94.25 81 ALA A O 1
ATOM 648 N N . LYS A 1 82 ? 15.934 5.250 -16.172 1.00 93.25 82 LYS A N 1
ATOM 649 C CA . LYS A 1 82 ? 17.284 4.854 -16.587 1.00 93.25 82 LYS A CA 1
ATOM 650 C C . LYS A 1 82 ? 17.354 4.669 -18.103 1.00 93.25 82 LYS A C 1
ATOM 652 O O . LYS A 1 82 ? 18.173 5.318 -18.740 1.00 93.25 82 LYS A O 1
ATOM 657 N N . LEU A 1 83 ? 16.456 3.870 -18.681 1.00 91.69 83 LEU A N 1
ATOM 658 C CA . LEU A 1 83 ? 16.403 3.657 -20.134 1.00 91.69 83 LEU A CA 1
ATOM 659 C C . LEU A 1 83 ? 16.188 4.967 -20.904 1.00 91.69 83 LEU A C 1
ATOM 661 O O . LEU A 1 83 ? 16.832 5.200 -21.924 1.00 91.69 83 LEU A O 1
ATOM 665 N N . TYR A 1 84 ? 15.318 5.841 -20.394 1.00 91.44 84 TYR A N 1
ATOM 666 C CA . TYR A 1 84 ? 15.079 7.161 -20.971 1.00 91.44 84 TYR A CA 1
ATOM 667 C C . TYR A 1 84 ? 16.341 8.034 -20.956 1.00 91.44 84 TYR A C 1
ATOM 669 O O . TYR A 1 84 ? 16.663 8.659 -21.963 1.00 91.44 84 TYR A O 1
ATOM 677 N N . ARG A 1 85 ? 17.072 8.064 -19.832 1.00 91.12 85 ARG A N 1
ATOM 678 C CA . ARG A 1 85 ? 18.308 8.849 -19.692 1.00 91.12 85 ARG A CA 1
ATOM 679 C C . ARG A 1 85 ? 19.442 8.301 -20.555 1.00 91.12 85 ARG A C 1
ATOM 681 O O . ARG A 1 85 ? 20.151 9.085 -21.176 1.00 91.12 85 ARG A O 1
ATOM 688 N N . ASP A 1 86 ? 19.613 6.984 -20.574 1.00 92.62 86 ASP A N 1
ATOM 689 C CA . ASP A 1 86 ? 20.678 6.323 -21.330 1.00 92.62 86 ASP A CA 1
ATOM 690 C C . ASP A 1 86 ? 20.432 6.447 -22.847 1.00 92.62 86 ASP A C 1
ATOM 692 O O . ASP A 1 86 ? 21.378 6.449 -23.638 1.00 92.62 86 ASP A O 1
ATOM 696 N N . GLY A 1 87 ? 19.165 6.575 -23.268 1.00 88.62 87 GLY A N 1
ATOM 697 C CA . GLY A 1 87 ? 18.763 6.826 -24.657 1.00 88.62 87 GLY A CA 1
ATOM 698 C C . GLY A 1 87 ? 19.059 5.670 -25.618 1.00 88.62 87 GLY A C 1
ATOM 699 O O . GLY A 1 87 ? 18.879 5.805 -26.828 1.00 88.62 87 GLY A O 1
ATOM 700 N N . LYS A 1 88 ? 19.528 4.534 -25.095 1.00 84.06 88 LYS A N 1
ATOM 701 C CA . LYS A 1 88 ? 19.902 3.331 -25.838 1.00 84.06 88 LYS A CA 1
ATOM 702 C C . LYS A 1 88 ? 19.379 2.114 -25.088 1.00 84.06 88 LYS A C 1
ATOM 704 O O . LYS A 1 88 ? 19.515 2.025 -23.872 1.00 84.06 88 LYS A O 1
ATOM 709 N N . ALA A 1 89 ? 18.786 1.182 -25.823 1.00 82.44 89 ALA A N 1
ATOM 710 C CA . ALA A 1 89 ? 18.353 -0.106 -25.302 1.00 82.44 89 ALA A CA 1
ATOM 711 C C . ALA A 1 89 ? 18.994 -1.198 -26.154 1.00 82.44 89 ALA A C 1
ATOM 713 O O . ALA A 1 89 ? 18.903 -1.148 -27.382 1.00 82.44 89 ALA A O 1
ATOM 714 N N . GLU A 1 90 ? 19.640 -2.162 -25.506 1.00 78.19 90 GLU A N 1
ATOM 715 C CA . GLU A 1 90 ? 20.137 -3.352 -26.185 1.00 78.19 90 GLU A CA 1
ATOM 716 C C . GLU A 1 90 ? 18.940 -4.182 -26.651 1.00 78.19 90 GLU A C 1
ATOM 718 O O . GLU A 1 90 ? 18.005 -4.448 -25.894 1.00 78.19 90 GLU A O 1
ATOM 723 N N . ARG A 1 91 ? 18.940 -4.526 -27.935 1.00 83.50 91 ARG A N 1
ATOM 724 C CA . ARG A 1 91 ? 17.937 -5.380 -28.562 1.00 83.50 91 ARG A CA 1
ATOM 725 C C . ARG A 1 91 ? 18.682 -6.437 -29.346 1.00 83.50 91 ARG A C 1
ATOM 727 O O . ARG A 1 91 ? 19.657 -6.122 -30.026 1.00 83.50 91 ARG A O 1
ATOM 734 N N . GLU A 1 92 ? 18.214 -7.669 -29.253 1.00 82.94 92 GLU A N 1
ATOM 735 C CA . GLU A 1 92 ? 18.690 -8.725 -30.133 1.00 82.94 92 GLU A CA 1
ATOM 736 C C . GLU A 1 92 ? 18.164 -8.447 -31.543 1.00 82.94 92 GLU A C 1
ATOM 738 O O . GLU A 1 92 ? 16.967 -8.228 -31.736 1.00 82.94 92 GLU A O 1
ATOM 743 N N . VAL A 1 93 ? 19.071 -8.405 -32.518 1.00 88.50 93 VAL A N 1
ATOM 744 C CA . VAL A 1 93 ? 18.735 -8.203 -33.929 1.00 88.50 93 VAL A CA 1
ATOM 745 C C . VAL A 1 93 ? 19.229 -9.414 -34.704 1.00 88.50 93 VAL A C 1
ATOM 747 O O . VAL A 1 93 ? 20.421 -9.728 -34.679 1.00 88.50 93 VAL A O 1
ATOM 750 N N . HIS A 1 94 ? 18.316 -10.111 -35.379 1.00 90.44 94 HIS A N 1
ATOM 751 C CA . HIS A 1 94 ? 18.680 -11.216 -36.256 1.00 90.44 94 HIS A CA 1
ATOM 752 C C . HIS A 1 94 ? 19.263 -10.654 -37.555 1.00 90.44 94 HIS A C 1
ATOM 754 O O . HIS A 1 94 ? 18.576 -9.932 -38.279 1.00 90.44 94 HIS A O 1
ATOM 760 N N . CYS A 1 95 ? 20.540 -10.938 -37.810 1.00 93.75 95 CYS A N 1
ATOM 761 C CA . CYS A 1 95 ? 21.285 -10.338 -38.910 1.00 93.75 95 CYS A CA 1
ATOM 762 C C . CYS A 1 95 ? 21.927 -11.395 -39.808 1.00 93.75 95 CYS A C 1
ATOM 764 O O . CYS A 1 95 ? 22.503 -12.361 -39.304 1.00 93.75 95 CYS A O 1
ATOM 766 N N . ASP A 1 96 ? 21.939 -11.121 -41.108 1.00 93.12 96 ASP A N 1
ATOM 767 C CA . ASP A 1 96 ? 22.859 -11.726 -42.062 1.00 93.12 96 ASP A CA 1
ATOM 768 C C . ASP A 1 96 ? 24.215 -11.011 -41.999 1.00 93.12 96 ASP A C 1
ATOM 770 O O . ASP A 1 96 ? 24.289 -9.784 -41.881 1.00 93.12 96 ASP A O 1
ATOM 774 N N . LEU A 1 97 ? 25.304 -11.780 -42.080 1.00 93.06 97 LEU A N 1
ATOM 775 C CA . LEU A 1 97 ? 26.673 -11.264 -42.082 1.00 93.06 97 LEU A CA 1
ATOM 776 C C . LEU A 1 97 ? 27.273 -11.358 -43.484 1.00 93.06 97 LEU A C 1
ATOM 778 O O . LEU A 1 97 ? 27.462 -12.451 -44.014 1.00 93.06 97 LEU A O 1
ATOM 782 N N . ILE A 1 98 ? 27.616 -10.209 -44.061 1.00 91.56 98 ILE A N 1
ATOM 783 C CA . ILE A 1 98 ? 28.107 -10.088 -45.434 1.00 91.56 98 ILE A CA 1
ATOM 784 C C . ILE A 1 98 ? 29.545 -9.566 -45.432 1.00 91.56 98 ILE A C 1
ATOM 786 O O . ILE A 1 98 ? 29.907 -8.676 -44.659 1.00 91.56 98 ILE A O 1
ATOM 790 N N . LYS A 1 99 ? 30.364 -10.125 -46.327 1.00 91.19 99 LYS A N 1
ATOM 791 C CA . LYS A 1 99 ? 31.710 -9.635 -46.633 1.00 91.19 99 LYS A CA 1
ATOM 792 C C . LYS A 1 99 ? 31.643 -8.616 -47.772 1.00 91.19 99 LYS A C 1
ATOM 794 O O . LYS A 1 99 ? 31.393 -8.986 -48.915 1.00 91.19 99 LYS A O 1
ATOM 799 N N . ASP A 1 100 ? 31.890 -7.349 -47.461 1.00 91.81 100 ASP A N 1
ATOM 800 C CA . ASP A 1 100 ? 32.066 -6.279 -48.446 1.00 91.81 100 ASP A CA 1
ATOM 801 C C . ASP A 1 100 ? 33.545 -6.234 -48.857 1.00 91.81 100 ASP A C 1
ATOM 803 O O . ASP A 1 100 ? 34.386 -5.633 -48.181 1.00 91.81 100 ASP A O 1
ATOM 807 N N . TRP A 1 101 ? 33.883 -6.959 -49.926 1.00 88.19 101 TRP A N 1
ATOM 808 C CA . TRP A 1 101 ? 35.259 -7.083 -50.414 1.00 88.19 101 TRP A CA 1
ATOM 809 C C . TRP A 1 101 ? 35.821 -5.767 -50.962 1.00 88.19 101 TRP A C 1
ATOM 811 O O . TRP A 1 101 ? 37.017 -5.520 -50.805 1.00 88.19 101 TRP A O 1
ATOM 821 N N . ASP A 1 102 ? 34.968 -4.898 -51.515 1.00 88.38 102 ASP A N 1
ATOM 822 C CA . ASP A 1 102 ? 35.376 -3.611 -52.090 1.00 88.38 102 ASP A CA 1
ATOM 823 C C . ASP A 1 102 ? 35.928 -2.667 -51.016 1.00 88.38 102 ASP A C 1
ATOM 825 O O . ASP A 1 102 ? 36.903 -1.948 -51.243 1.00 88.38 102 ASP A O 1
ATOM 829 N N . LYS A 1 103 ? 35.333 -2.692 -49.816 1.00 86.81 103 LYS A N 1
ATOM 830 C CA . LYS A 1 103 ? 35.778 -1.886 -48.665 1.00 86.81 103 LYS A CA 1
ATOM 831 C C . LYS A 1 103 ? 36.578 -2.671 -47.627 1.00 86.81 103 LYS A C 1
ATOM 833 O O . LYS A 1 103 ? 37.105 -2.072 -46.692 1.00 86.81 103 LYS A O 1
ATOM 838 N N . CYS A 1 104 ? 36.709 -3.988 -47.794 1.00 88.69 104 CYS A N 1
ATOM 839 C CA . CYS A 1 104 ? 37.286 -4.901 -46.803 1.00 88.69 104 CYS A CA 1
ATOM 840 C C . CYS A 1 104 ? 36.601 -4.783 -45.424 1.00 88.69 104 CYS A C 1
ATOM 842 O O . CYS A 1 104 ? 37.269 -4.722 -44.385 1.00 88.69 104 CYS A O 1
ATOM 844 N N . GLU A 1 105 ? 35.266 -4.759 -45.408 1.00 92.69 105 GLU A N 1
ATOM 845 C CA . GLU A 1 105 ? 34.438 -4.617 -44.202 1.00 92.69 105 GLU A CA 1
ATOM 846 C C . GLU A 1 105 ? 33.463 -5.790 -44.010 1.00 92.69 105 GLU A C 1
ATOM 848 O O . GLU A 1 105 ? 32.936 -6.362 -44.960 1.00 92.69 105 GLU A O 1
ATOM 853 N N . MET A 1 106 ? 33.204 -6.139 -42.751 1.00 93.62 106 MET A N 1
ATOM 854 C CA . MET A 1 106 ? 32.111 -7.023 -42.351 1.00 93.62 106 MET A CA 1
ATOM 855 C C . MET A 1 106 ? 30.865 -6.173 -42.089 1.00 93.62 106 MET A C 1
ATOM 857 O O . MET A 1 106 ? 3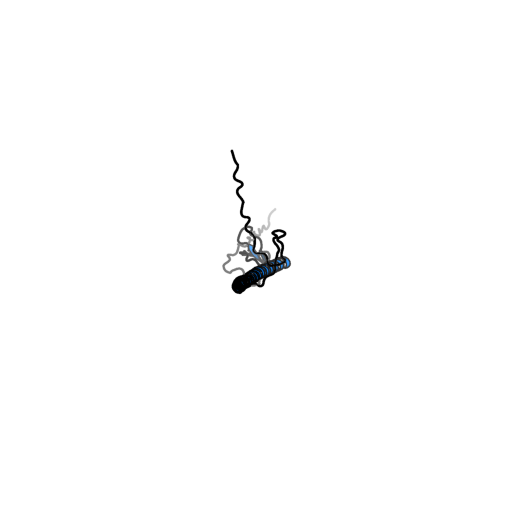0.944 -5.182 -41.354 1.00 93.62 106 MET A O 1
ATOM 861 N N . VAL A 1 107 ? 29.730 -6.568 -42.662 1.00 94.81 107 VAL A N 1
ATOM 862 C CA . VAL A 1 107 ? 28.463 -5.828 -42.586 1.00 94.81 107 VAL A CA 1
ATOM 863 C C . VAL A 1 107 ? 27.370 -6.741 -42.042 1.00 94.81 107 VAL A C 1
ATOM 865 O O . VAL A 1 107 ? 27.141 -7.817 -42.589 1.00 94.81 107 VAL A O 1
ATOM 868 N N . TRP A 1 108 ? 26.695 -6.309 -40.978 1.00 95.75 108 TRP A N 1
ATOM 869 C CA . TRP A 1 108 ? 25.510 -6.972 -40.433 1.00 95.75 108 TRP A CA 1
ATOM 870 C C . TRP A 1 108 ? 24.277 -6.256 -40.959 1.00 95.75 108 TRP A C 1
ATOM 872 O O . TRP A 1 108 ? 24.117 -5.057 -40.725 1.00 95.75 108 TRP A O 1
ATOM 882 N N . ILE A 1 109 ? 23.411 -6.987 -41.648 1.00 93.69 109 ILE A N 1
ATOM 883 C CA . ILE A 1 109 ? 22.145 -6.482 -42.180 1.00 93.69 109 ILE A CA 1
ATOM 884 C C . ILE A 1 109 ? 21.017 -7.268 -41.523 1.00 93.69 109 ILE A C 1
ATOM 886 O O . ILE A 1 109 ? 21.145 -8.477 -41.375 1.00 93.69 109 ILE A O 1
ATOM 890 N N . GLU A 1 110 ? 19.931 -6.612 -41.113 1.00 93.44 110 GLU A N 1
ATOM 891 C CA . GLU A 1 110 ? 18.726 -7.303 -40.631 1.00 93.44 110 GLU A CA 1
ATOM 892 C C . GLU A 1 110 ? 18.320 -8.399 -41.626 1.00 93.44 110 GLU A C 1
ATOM 894 O O . GLU A 1 110 ? 18.213 -8.130 -42.817 1.00 93.44 110 GLU A O 1
ATOM 899 N N . ALA A 1 111 ? 18.092 -9.624 -41.152 1.00 90.75 111 ALA A N 1
ATOM 900 C CA . ALA A 1 111 ? 17.738 -10.755 -42.016 1.00 90.75 111 ALA A CA 1
ATOM 901 C C . ALA A 1 111 ? 16.296 -10.666 -42.563 1.00 90.75 111 ALA A C 1
ATOM 903 O O . ALA A 1 111 ? 15.923 -11.367 -43.503 1.00 90.75 111 ALA A O 1
ATOM 904 N N . GLU A 1 112 ? 15.468 -9.798 -41.976 1.00 88.75 112 GLU A N 1
ATOM 905 C CA . GLU A 1 112 ? 14.087 -9.551 -42.386 1.00 88.75 112 GLU A CA 1
ATOM 906 C C . GLU A 1 112 ? 13.914 -8.122 -42.931 1.00 88.75 112 GLU A C 1
ATOM 908 O O . GLU A 1 112 ? 14.655 -7.211 -42.542 1.00 88.75 112 GLU A O 1
ATOM 913 N N . PRO A 1 113 ? 12.917 -7.881 -43.810 1.00 86.50 113 PRO A N 1
ATOM 914 C CA . PRO A 1 113 ? 12.596 -6.537 -44.269 1.00 86.50 113 PRO A CA 1
ATOM 915 C C . PRO A 1 113 ? 12.362 -5.606 -43.070 1.00 86.50 113 PRO A C 1
ATOM 917 O O . PRO A 1 113 ? 11.584 -5.946 -42.178 1.00 86.50 113 PRO A O 1
ATOM 920 N N . PRO A 1 114 ? 12.965 -4.408 -43.045 1.00 88.69 114 PRO A N 1
ATOM 921 C CA . PRO A 1 114 ? 13.473 -3.663 -44.197 1.00 88.69 114 PRO A CA 1
ATOM 922 C C . PRO A 1 114 ? 14.959 -3.869 -44.556 1.00 88.69 114 PRO A C 1
ATOM 924 O O . PRO A 1 114 ? 15.462 -3.078 -45.353 1.00 88.69 114 PRO A O 1
ATOM 927 N N . TYR A 1 115 ? 15.648 -4.884 -44.021 1.00 89.19 115 TYR A N 1
ATOM 928 C CA . TYR A 1 115 ? 17.065 -5.166 -44.306 1.00 89.19 115 TYR A CA 1
ATOM 929 C C . TYR A 1 115 ? 17.984 -3.978 -43.992 1.00 89.19 115 TYR A C 1
ATOM 931 O O . TYR A 1 115 ? 18.798 -3.554 -44.817 1.00 89.19 115 TYR A O 1
ATOM 939 N N . ARG A 1 116 ? 17.825 -3.365 -42.813 1.00 91.38 116 ARG A N 1
ATOM 940 C CA . ARG A 1 116 ? 18.688 -2.240 -42.426 1.00 91.38 116 ARG A CA 1
ATOM 941 C C . ARG A 1 116 ? 20.076 -2.728 -42.048 1.00 91.38 116 ARG A C 1
ATOM 943 O O . ARG A 1 116 ? 20.233 -3.767 -41.416 1.00 91.38 116 ARG A O 1
ATOM 950 N N . GLU A 1 117 ? 21.083 -1.929 -42.385 1.00 90.50 117 GLU A N 1
ATOM 951 C CA . GLU A 1 117 ? 22.435 -2.122 -41.867 1.00 90.50 117 GLU A CA 1
ATOM 952 C C . GLU A 1 117 ? 22.450 -1.833 -40.358 1.00 90.50 117 GLU A C 1
ATOM 954 O O . GLU A 1 117 ? 22.072 -0.748 -39.912 1.00 90.50 117 GLU A O 1
ATOM 959 N N . VAL A 1 118 ? 22.875 -2.826 -39.581 1.00 90.31 118 VAL A N 1
ATOM 960 C CA . VAL A 1 118 ? 22.906 -2.798 -38.113 1.00 90.31 118 VAL A CA 1
ATOM 961 C C . VAL A 1 118 ? 24.284 -2.388 -37.613 1.00 90.31 118 VAL A C 1
ATOM 963 O O . VAL A 1 118 ? 24.407 -1.604 -36.671 1.00 90.31 118 VAL A O 1
ATOM 966 N N . LEU A 1 119 ? 25.332 -2.926 -38.236 1.00 91.88 119 LEU A N 1
ATOM 967 C CA . LEU A 1 119 ? 26.716 -2.698 -37.845 1.00 91.88 119 LEU A CA 1
ATOM 968 C C . LEU A 1 119 ? 27.642 -2.882 -39.046 1.00 91.88 119 LEU A C 1
ATOM 970 O O . LEU A 1 119 ? 27.413 -3.738 -39.900 1.00 91.88 119 LEU A O 1
ATOM 974 N N . ARG A 1 120 ? 28.740 -2.130 -39.047 1.00 95.00 120 ARG A N 1
ATOM 975 C CA . ARG A 1 120 ? 29.843 -2.268 -39.994 1.00 95.00 120 ARG A CA 1
ATOM 976 C C . ARG A 1 120 ? 31.165 -2.175 -39.255 1.00 95.00 120 ARG A C 1
ATOM 978 O O . ARG A 1 120 ? 31.335 -1.315 -38.389 1.00 95.00 120 ARG A O 1
ATOM 985 N N . ARG A 1 121 ? 32.102 -3.066 -39.581 1.00 95.44 121 ARG A N 1
ATOM 986 C CA . ARG A 1 121 ? 33.469 -3.022 -39.043 1.00 95.44 121 ARG A CA 1
ATOM 987 C C . ARG A 1 121 ? 34.496 -3.450 -40.090 1.00 95.44 121 ARG A C 1
ATOM 989 O O . ARG A 1 121 ? 34.158 -4.251 -40.957 1.00 95.44 121 ARG A O 1
ATOM 996 N N . PRO A 1 122 ? 35.763 -3.026 -39.978 1.00 93.31 122 PRO A N 1
ATOM 997 C CA . PRO A 1 122 ? 36.824 -3.555 -40.826 1.00 93.31 122 PRO A CA 1
ATOM 998 C C . PRO A 1 122 ? 37.010 -5.066 -40.619 1.00 93.31 122 PRO A C 1
ATOM 1000 O O . PRO A 1 122 ? 36.920 -5.576 -39.494 1.00 93.31 122 PRO A O 1
ATOM 1003 N N . MET A 1 123 ? 37.295 -5.779 -41.709 1.00 92.44 123 MET A N 1
ATOM 1004 C CA . MET A 1 123 ? 37.644 -7.199 -41.671 1.00 92.44 123 MET A CA 1
ATOM 1005 C C . MET A 1 123 ? 38.979 -7.415 -40.960 1.00 92.44 123 MET A C 1
ATOM 1007 O O . MET A 1 123 ? 39.962 -6.687 -41.185 1.00 92.44 123 MET A O 1
ATOM 1011 N N . THR A 1 124 ? 39.043 -8.479 -40.165 1.00 90.31 124 THR A N 1
ATOM 1012 C CA . THR A 1 124 ? 40.310 -8.987 -39.633 1.00 90.31 124 THR A CA 1
ATOM 1013 C C . THR A 1 124 ? 41.146 -9.628 -40.749 1.00 90.31 124 THR A C 1
ATOM 1015 O O . THR A 1 124 ? 40.669 -9.856 -41.861 1.00 90.31 124 THR A O 1
ATOM 1018 N N . ALA A 1 125 ? 42.427 -9.902 -40.482 1.00 85.94 125 ALA A N 1
ATOM 1019 C CA . ALA A 1 125 ? 43.322 -10.511 -41.471 1.00 85.94 125 ALA A CA 1
ATOM 1020 C C . ALA A 1 125 ? 42.876 -11.921 -41.899 1.00 85.94 125 ALA A C 1
ATOM 1022 O O . ALA A 1 125 ? 43.119 -12.319 -43.034 1.00 85.94 125 ALA A O 1
ATOM 1023 N N . GLU A 1 126 ? 42.212 -12.657 -41.009 1.00 84.44 126 GLU A N 1
ATOM 1024 C CA . GLU A 1 126 ? 41.668 -13.991 -41.277 1.00 84.44 126 GLU A CA 1
ATOM 1025 C C . GLU A 1 126 ? 40.393 -13.915 -42.124 1.00 84.44 126 GLU A C 1
ATOM 1027 O O . GLU A 1 126 ? 40.225 -14.679 -43.065 1.00 84.44 126 GLU A O 1
ATOM 1032 N N . GLU A 1 127 ? 39.518 -12.942 -41.867 1.00 84.19 127 GLU A N 1
ATOM 1033 C CA . GLU A 1 127 ? 38.265 -12.773 -42.617 1.00 84.19 127 GLU A CA 1
ATOM 1034 C C . GLU A 1 127 ? 38.486 -12.336 -44.066 1.00 84.19 127 GLU A C 1
ATOM 1036 O O . GLU A 1 127 ? 37.664 -12.647 -44.931 1.00 84.19 127 GLU A O 1
ATOM 1041 N N . ARG A 1 128 ? 39.612 -11.663 -44.336 1.00 82.56 128 ARG A N 1
ATOM 1042 C CA . ARG A 1 128 ? 40.049 -11.310 -45.694 1.00 82.56 128 ARG A CA 1
ATOM 1043 C C . ARG A 1 128 ? 40.582 -12.496 -46.484 1.00 82.56 128 ARG A C 1
ATOM 1045 O O . ARG A 1 128 ? 40.767 -12.384 -47.693 1.00 82.56 128 ARG A O 1
ATOM 1052 N N . GLN A 1 129 ? 40.862 -13.618 -45.830 1.00 78.94 129 GLN A N 1
ATOM 1053 C CA . GLN A 1 129 ? 41.213 -14.831 -46.549 1.00 78.94 129 GLN A CA 1
ATOM 1054 C C . GLN A 1 129 ? 39.918 -15.351 -47.178 1.00 78.94 129 GLN A C 1
ATOM 1056 O O . GLN A 1 129 ? 38.944 -15.651 -46.481 1.00 78.94 129 GLN A O 1
ATOM 1061 N N . GLY A 1 130 ? 39.872 -15.369 -48.513 1.00 65.44 130 GLY A N 1
ATOM 1062 C CA . GLY A 1 130 ? 38.781 -16.007 -49.244 1.00 65.44 130 GLY A CA 1
ATOM 1063 C C . GLY A 1 130 ? 38.654 -17.460 -48.795 1.00 65.44 130 GLY A C 1
ATOM 1064 O O . GLY A 1 130 ? 39.659 -18.115 -48.499 1.00 65.44 130 GLY A O 1
ATOM 1065 N N . SER A 1 131 ? 37.427 -17.967 -48.695 1.00 64.25 131 SER A N 1
ATOM 1066 C CA . SER A 1 131 ? 37.239 -19.381 -48.386 1.00 64.25 131 SER A CA 1
ATOM 1067 C C . SER A 1 131 ? 37.860 -20.210 -49.508 1.00 64.25 131 SER A C 1
ATOM 1069 O O . SER A 1 131 ? 37.608 -19.956 -50.681 1.00 64.25 131 SER A O 1
ATOM 1071 N N . PHE A 1 132 ? 38.637 -21.242 -49.173 1.00 55.72 132 PHE A N 1
ATOM 1072 C CA . PHE A 1 132 ? 39.208 -22.167 -50.164 1.00 55.72 132 PHE A CA 1
ATOM 1073 C C . PHE A 1 132 ? 38.134 -22.817 -51.069 1.00 55.72 132 PHE A C 1
ATOM 1075 O O . PHE A 1 132 ? 38.439 -23.287 -52.161 1.00 55.72 132 PHE A O 1
ATOM 1082 N N . LEU A 1 133 ? 36.872 -22.836 -50.620 1.00 56.75 133 LEU A N 1
ATOM 1083 C CA . LEU A 1 133 ? 35.718 -23.369 -51.348 1.00 56.75 133 LEU A CA 1
ATOM 1084 C C . LEU A 1 133 ? 34.940 -22.309 -52.150 1.00 56.75 133 LEU A C 1
ATOM 1086 O O . LEU A 1 133 ? 34.016 -22.668 -52.883 1.00 56.75 133 LEU A O 1
ATOM 1090 N N . GLU A 1 134 ? 35.275 -21.021 -52.033 1.00 56.69 134 GLU A N 1
ATOM 1091 C CA . GLU A 1 134 ? 34.679 -19.976 -52.865 1.00 56.69 134 GLU A CA 1
ATOM 1092 C C . GLU A 1 134 ? 35.270 -20.063 -54.275 1.00 56.69 134 GLU A C 1
ATOM 1094 O O . GLU A 1 134 ? 36.450 -19.814 -54.518 1.00 56.69 134 GLU A O 1
ATOM 1099 N N . LYS A 1 135 ? 34.426 -20.474 -55.224 1.00 49.97 135 LYS A N 1
ATOM 1100 C CA . LYS A 1 135 ? 34.760 -20.538 -56.646 1.00 49.97 135 LYS A CA 1
ATOM 1101 C C . LYS A 1 135 ? 35.214 -19.141 -57.099 1.00 49.97 135 LYS A C 1
ATOM 1103 O O . LYS A 1 135 ? 34.457 -18.194 -56.881 1.00 49.97 135 LYS A O 1
ATOM 1108 N N . PRO A 1 136 ? 36.393 -18.986 -57.728 1.00 47.12 136 PRO A N 1
ATOM 1109 C CA . PRO A 1 136 ? 36.838 -17.676 -58.17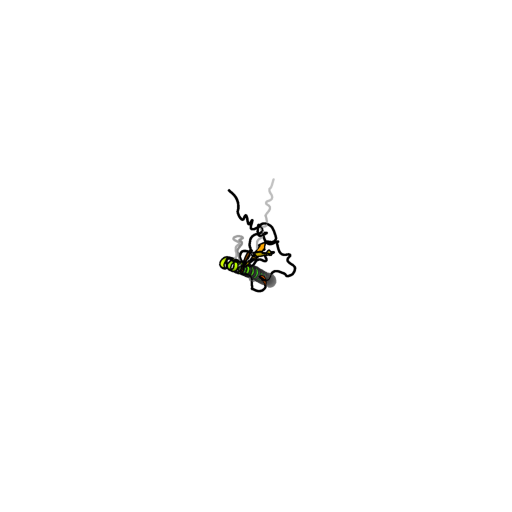5 1.00 47.12 136 PRO A CA 1
ATOM 1110 C C . PRO A 1 136 ? 35.813 -17.127 -59.170 1.00 47.12 136 PRO A C 1
ATOM 1112 O O . PRO A 1 136 ? 35.500 -17.780 -60.171 1.00 47.12 136 PRO A O 1
ATOM 1115 N N . LEU A 1 137 ? 35.263 -15.944 -58.880 1.00 51.66 137 LEU A N 1
ATOM 1116 C CA . LEU A 1 137 ? 34.589 -15.143 -59.896 1.00 51.66 137 LEU A CA 1
ATOM 1117 C C . LEU A 1 137 ? 35.623 -14.901 -60.994 1.00 51.66 137 LEU A C 1
ATOM 1119 O O . LEU A 1 137 ? 36.727 -14.431 -60.717 1.00 51.66 137 LEU A O 1
ATOM 1123 N N . ALA A 1 138 ? 35.291 -15.342 -62.207 1.00 44.47 138 ALA A N 1
ATOM 1124 C CA . ALA A 1 138 ? 36.176 -15.284 -63.357 1.00 44.47 138 ALA A CA 1
ATOM 1125 C C . ALA A 1 138 ? 36.771 -13.876 -63.483 1.00 44.47 138 ALA A C 1
ATOM 1127 O O . ALA A 1 138 ? 36.036 -12.888 -63.491 1.00 44.47 138 ALA A O 1
ATOM 1128 N N . ALA A 1 139 ? 38.102 -13.804 -63.554 1.00 44.19 139 ALA A N 1
ATOM 1129 C CA . ALA A 1 139 ? 38.800 -12.564 -63.855 1.00 44.19 139 ALA A CA 1
ATOM 1130 C C . ALA A 1 139 ? 38.249 -11.988 -65.173 1.00 44.19 139 ALA A C 1
ATOM 1132 O O . ALA A 1 139 ? 37.974 -12.773 -66.090 1.00 44.19 139 ALA A O 1
ATOM 1133 N N . PRO A 1 140 ? 38.075 -10.658 -65.297 1.00 45.38 140 PRO A N 1
ATOM 1134 C CA . PRO A 1 140 ? 37.725 -10.070 -66.580 1.00 45.38 140 PRO A CA 1
ATOM 1135 C C . PRO A 1 140 ? 38.805 -10.468 -67.587 1.00 45.38 140 PRO A C 1
ATOM 1137 O O . PRO A 1 140 ? 39.997 -10.301 -67.322 1.00 45.38 140 PRO A O 1
ATOM 1140 N N . ALA A 1 141 ? 38.375 -11.069 -68.698 1.00 41.97 141 ALA A N 1
ATOM 1141 C CA . ALA A 1 141 ? 39.258 -11.452 -69.784 1.00 41.97 141 ALA A CA 1
ATOM 1142 C C . ALA A 1 141 ? 40.088 -10.229 -70.192 1.00 41.97 141 ALA A C 1
ATOM 1144 O O . ALA A 1 141 ? 39.536 -9.163 -70.465 1.00 41.97 141 ALA A O 1
ATOM 1145 N N . ALA A 1 142 ? 41.411 -10.384 -70.167 1.00 44.25 142 ALA A N 1
ATOM 1146 C CA . ALA A 1 142 ? 42.303 -9.459 -70.836 1.00 44.25 142 ALA A CA 1
ATOM 1147 C C . ALA A 1 142 ? 41.954 -9.532 -72.324 1.00 44.25 142 ALA A C 1
ATOM 1149 O O . ALA A 1 142 ? 42.187 -10.564 -72.949 1.00 44.25 142 ALA A O 1
ATOM 1150 N N . ASP A 1 143 ? 41.305 -8.488 -72.832 1.00 47.84 143 ASP A N 1
ATOM 1151 C CA . ASP A 1 143 ? 40.997 -8.374 -74.249 1.00 47.84 143 ASP A CA 1
ATOM 1152 C C . ASP A 1 143 ? 42.310 -8.213 -75.022 1.00 47.84 143 ASP A C 1
ATOM 1154 O O . ASP A 1 143 ? 43.223 -7.490 -74.605 1.00 47.84 143 ASP A O 1
ATOM 1158 N N . ASP A 1 144 ? 42.391 -8.974 -76.104 1.00 46.41 144 ASP A N 1
ATOM 1159 C CA . ASP A 1 144 ? 43.587 -9.281 -76.865 1.00 46.41 144 ASP A CA 1
ATOM 1160 C C . ASP A 1 144 ? 44.302 -8.036 -77.410 1.00 46.41 144 ASP A C 1
ATOM 1162 O O . ASP A 1 144 ? 43.721 -7.135 -78.019 1.00 46.41 144 ASP A O 1
ATOM 1166 N N . VAL A 1 145 ? 45.624 -8.041 -77.243 1.00 45.56 145 VAL A N 1
ATOM 1167 C CA . VAL A 1 145 ? 46.554 -7.196 -77.989 1.00 45.56 145 VAL A CA 1
ATOM 1168 C C . VAL A 1 145 ? 46.482 -7.631 -79.453 1.00 45.56 145 VAL A C 1
ATOM 1170 O O . VAL A 1 145 ? 47.029 -8.668 -79.822 1.00 45.56 145 VAL A O 1
ATOM 1173 N N . ILE A 1 146 ? 45.793 -6.857 -80.291 1.00 45.94 146 ILE A N 1
ATOM 1174 C CA . ILE A 1 146 ? 45.872 -7.023 -81.743 1.00 45.94 146 ILE A CA 1
ATOM 1175 C C . ILE A 1 146 ? 47.120 -6.277 -82.216 1.00 45.94 146 ILE A C 1
ATOM 1177 O O . ILE A 1 146 ? 47.122 -5.054 -82.356 1.00 45.94 146 ILE A O 1
ATOM 1181 N N . ASP A 1 147 ? 48.181 -7.045 -82.430 1.00 47.06 147 ASP A N 1
ATOM 1182 C CA . ASP A 1 147 ? 49.355 -6.652 -83.200 1.00 47.06 147 ASP A CA 1
ATOM 1183 C C . ASP A 1 147 ? 48.955 -6.584 -84.688 1.00 47.06 147 ASP A C 1
ATOM 1185 O O . ASP A 1 147 ? 48.523 -7.585 -85.266 1.00 47.06 147 ASP A O 1
ATOM 1189 N N . VAL A 1 148 ? 49.038 -5.403 -85.306 1.00 46.62 148 VAL A N 1
ATOM 1190 C CA . VAL A 1 148 ? 48.983 -5.252 -86.770 1.00 46.62 148 VAL A CA 1
ATOM 1191 C C . VAL A 1 148 ? 50.253 -4.532 -87.191 1.00 46.62 148 VAL A C 1
ATOM 1193 O O . VAL A 1 148 ? 50.308 -3.303 -87.250 1.00 46.62 148 VAL A O 1
ATOM 1196 N N . ASP A 1 149 ? 51.275 -5.337 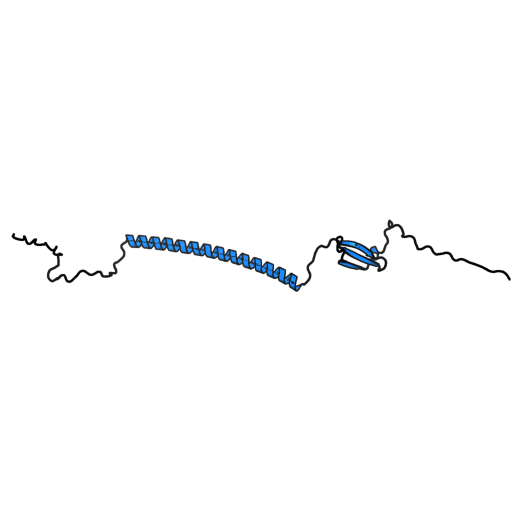-87.457 1.00 41.78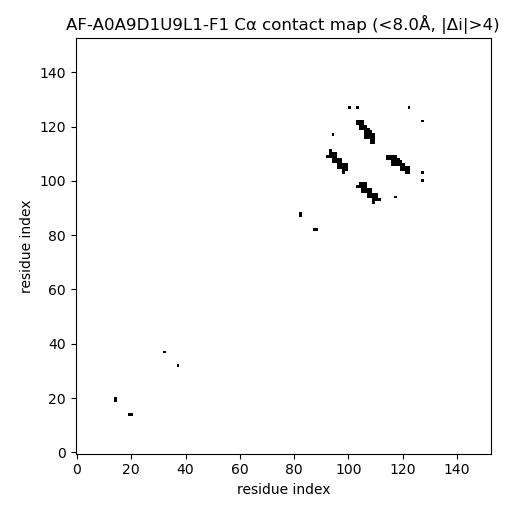 149 ASP A N 1
ATOM 1197 C CA . ASP A 1 149 ? 52.503 -4.924 -88.120 1.00 41.78 149 ASP A CA 1
ATOM 1198 C C . ASP A 1 149 ? 52.284 -4.846 -89.647 1.00 41.78 149 ASP A C 1
ATOM 1200 O O . ASP A 1 149 ? 51.824 -5.798 -90.274 1.00 41.78 149 ASP A O 1
ATOM 1204 N N . ALA A 1 150 ? 52.582 -3.652 -90.165 1.00 48.44 150 ALA A N 1
ATOM 1205 C CA . ALA A 1 150 ? 53.220 -3.243 -91.424 1.00 48.44 150 ALA A CA 1
ATOM 1206 C C . ALA A 1 150 ? 52.928 -3.863 -92.823 1.00 48.44 150 ALA A C 1
ATOM 1208 O O . ALA A 1 150 ? 52.732 -5.057 -93.012 1.00 48.44 150 ALA A O 1
ATOM 1209 N N . GLU A 1 151 ? 53.123 -2.956 -93.803 1.00 44.19 151 GLU A N 1
ATOM 1210 C CA . GLU A 1 151 ? 53.336 -3.104 -95.264 1.00 44.19 151 GLU A CA 1
ATOM 1211 C C . GLU A 1 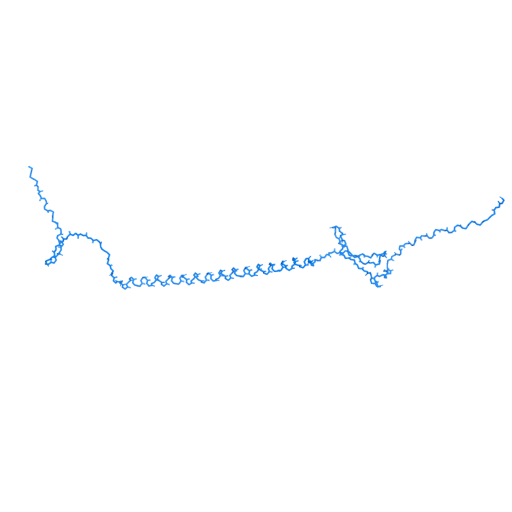151 ? 52.049 -3.187 -96.124 1.00 44.19 151 GLU A C 1
ATOM 1213 O O . GLU A 1 151 ? 51.118 -3.911 -95.806 1.00 44.19 151 GLU A O 1
ATOM 1218 N N . GLU A 1 152 ? 51.844 -2.428 -97.211 1.00 45.38 152 GLU A N 1
ATOM 1219 C CA . GLU A 1 152 ? 52.768 -1.879 -98.214 1.00 45.38 152 GLU A CA 1
ATOM 1220 C C . GLU A 1 152 ? 52.034 -0.837 -99.118 1.00 45.38 152 GLU A C 1
ATOM 1222 O O . GLU A 1 152 ? 50.832 -0.982 -99.356 1.00 45.38 152 GLU A O 1
ATOM 1227 N N . GLN A 1 153 ? 52.808 0.111 -99.684 1.00 34.97 153 GLN A N 1
ATOM 1228 C CA . GLN A 1 153 ? 52.552 1.061 -100.806 1.00 34.97 153 GLN A CA 1
ATOM 1229 C C . GLN A 1 153 ? 51.947 2.451 -100.538 1.00 34.97 153 GLN A C 1
ATOM 1231 O O . GLN A 1 153 ? 50.739 2.580 -100.251 1.00 34.97 153 GLN A O 1
#

pLDDT: mean 82.02, std 19.53, range [34.97, 98.56]

Radius of gyration: 55.37 Å; Cα contacts (8 Å, |Δi|>4): 64; chains: 1; bounding box: 140×44×157 Å